Protein AF-A0A7C4V1D5-F1 (afdb_monomer)

Foldseek 3Di:
DFDWAFLVRLCVLLVHDSVQVVCCEPPNRDFDWDDDPNGTTGGPVRRLVVCVVVQAQPFDQDPVVRDTDRSGHPVSSVVVVVVD

Structure (mmCIF, N/CA/C/O backbone):
data_AF-A0A7C4V1D5-F1
#
_entry.id   AF-A0A7C4V1D5-F1
#
loop_
_atom_site.group_PDB
_atom_site.id
_atom_site.type_symbol
_atom_site.label_atom_id
_atom_site.label_alt_id
_atom_site.label_comp_id
_atom_site.label_asym_id
_atom_site.label_entity_id
_atom_site.label_seq_id
_atom_site.pdbx_PDB_ins_code
_atom_site.Cartn_x
_atom_site.Cartn_y
_atom_site.Cartn_z
_atom_site.occupancy
_atom_site.B_iso_or_equiv
_atom_site.auth_seq_id
_atom_site.auth_comp_id
_atom_site.auth_asym_id
_atom_site.auth_atom_id
_atom_site.pdbx_PDB_model_num
ATOM 1 N N . MET A 1 1 ? -18.324 -4.784 0.081 1.00 47.75 1 MET A N 1
ATOM 2 C CA . MET A 1 1 ? -17.847 -4.278 1.386 1.00 47.75 1 MET A CA 1
ATOM 3 C C . MET A 1 1 ? -16.379 -3.965 1.215 1.00 47.75 1 MET A C 1
ATOM 5 O O . MET A 1 1 ? -15.671 -4.855 0.758 1.00 47.75 1 MET A O 1
ATOM 9 N N . SER A 1 2 ? -15.932 -2.741 1.490 1.00 61.34 2 SER A N 1
ATOM 10 C CA . SER A 1 2 ? -14.500 -2.468 1.465 1.00 61.34 2 SER A CA 1
ATOM 11 C C . SER A 1 2 ? -13.844 -3.061 2.710 1.00 61.34 2 SER A C 1
ATOM 13 O O . SER A 1 2 ? -14.362 -2.970 3.826 1.00 61.34 2 SER A O 1
ATOM 15 N N . ARG A 1 3 ? -12.743 -3.782 2.500 1.00 75.94 3 ARG A N 1
ATOM 16 C CA . ARG A 1 3 ? -12.003 -4.451 3.567 1.00 75.94 3 ARG A CA 1
ATOM 17 C C . ARG A 1 3 ? -10.939 -3.484 4.067 1.00 75.94 3 ARG A C 1
ATOM 19 O O . ARG A 1 3 ? -10.034 -3.131 3.318 1.00 75.94 3 ARG A O 1
ATOM 26 N N . LEU A 1 4 ? -11.055 -3.071 5.327 1.00 87.69 4 LEU A N 1
ATOM 27 C CA . LEU A 1 4 ? -10.017 -2.294 5.998 1.00 87.69 4 LEU A CA 1
ATOM 28 C C . LEU A 1 4 ? -8.858 -3.217 6.370 1.00 87.69 4 LEU A C 1
ATOM 30 O O . LEU A 1 4 ? -9.032 -4.157 7.145 1.00 87.69 4 LEU A O 1
ATOM 34 N N . LEU A 1 5 ? -7.685 -2.929 5.820 1.00 90.12 5 LEU A N 1
ATOM 35 C CA . LEU A 1 5 ? -6.458 -3.691 6.008 1.00 90.12 5 LEU A CA 1
ATOM 36 C C . LEU A 1 5 ? -5.504 -2.942 6.927 1.00 90.12 5 LEU A C 1
ATOM 38 O O . LEU A 1 5 ? -5.399 -1.718 6.866 1.00 90.12 5 LEU A O 1
ATOM 42 N N . ASN A 1 6 ? -4.769 -3.663 7.764 1.00 92.25 6 ASN A N 1
ATOM 43 C CA . ASN A 1 6 ? -3.618 -3.085 8.448 1.00 92.25 6 ASN A CA 1
ATOM 44 C C . ASN A 1 6 ? -2.406 -2.975 7.499 1.00 92.25 6 ASN A C 1
ATOM 46 O O . ASN A 1 6 ? -2.420 -3.486 6.381 1.00 92.25 6 ASN A O 1
ATOM 50 N N . ALA A 1 7 ? -1.341 -2.300 7.940 1.00 89.31 7 ALA A N 1
ATOM 51 C CA . ALA A 1 7 ? -0.162 -2.069 7.101 1.00 89.31 7 ALA A CA 1
ATOM 52 C C . ALA A 1 7 ? 0.515 -3.364 6.615 1.00 89.31 7 ALA A C 1
ATOM 54 O O . ALA A 1 7 ? 0.978 -3.390 5.481 1.00 89.31 7 ALA A O 1
ATOM 55 N N . ASN A 1 8 ? 0.555 -4.421 7.436 1.00 90.31 8 ASN A N 1
ATOM 56 C CA . ASN A 1 8 ? 1.150 -5.703 7.042 1.00 90.31 8 ASN A CA 1
ATOM 57 C C . ASN A 1 8 ? 0.277 -6.416 6.006 1.00 90.31 8 ASN A C 1
ATOM 59 O O . ASN A 1 8 ? 0.791 -6.866 4.993 1.00 90.31 8 ASN A O 1
ATOM 63 N N . GLU A 1 9 ? -1.043 -6.447 6.213 1.00 91.44 9 GLU A N 1
ATOM 64 C CA . GLU A 1 9 ? -1.972 -7.041 5.240 1.00 91.44 9 GLU A CA 1
ATOM 65 C C . GLU A 1 9 ? -1.893 -6.328 3.883 1.00 91.44 9 GLU A C 1
ATOM 67 O O . GLU A 1 9 ? -1.870 -6.970 2.835 1.00 91.44 9 GLU A O 1
ATOM 72 N N . LEU A 1 10 ? -1.816 -4.992 3.888 1.00 88.50 10 LEU A N 1
ATOM 73 C CA . LEU A 1 10 ? -1.655 -4.226 2.656 1.00 88.50 10 LEU A CA 1
ATOM 74 C C . LEU A 1 10 ? -0.300 -4.512 1.992 1.00 88.50 10 LEU A C 1
ATOM 76 O O . LEU A 1 10 ? -0.242 -4.697 0.780 1.00 88.50 10 LEU A O 1
ATOM 80 N N . ALA A 1 11 ? 0.776 -4.577 2.777 1.00 88.00 11 ALA A N 1
ATOM 81 C CA . ALA A 1 11 ? 2.116 -4.898 2.295 1.00 88.00 11 ALA A CA 1
ATOM 82 C C . ALA A 1 11 ? 2.172 -6.281 1.623 1.00 88.00 11 ALA A C 1
ATOM 84 O O . ALA A 1 11 ? 2.729 -6.410 0.535 1.00 88.00 11 ALA A O 1
ATOM 85 N N . GLU A 1 12 ? 1.530 -7.292 2.215 1.00 88.94 12 GLU A N 1
ATOM 86 C CA . GLU A 1 12 ? 1.435 -8.644 1.653 1.00 88.94 12 GLU A CA 1
ATOM 87 C C . GLU A 1 12 ? 0.678 -8.664 0.319 1.00 88.94 12 GLU A C 1
ATOM 89 O O . GLU A 1 12 ? 1.184 -9.204 -0.668 1.00 88.94 12 GLU A O 1
ATOM 94 N N . ILE A 1 13 ? -0.492 -8.017 0.248 1.00 86.44 13 ILE A N 1
ATOM 95 C CA . ILE A 1 13 ? -1.298 -7.938 -0.984 1.00 86.44 13 ILE A CA 1
ATOM 96 C C . ILE A 1 13 ? -0.536 -7.214 -2.096 1.00 86.44 13 ILE A C 1
ATOM 98 O O . ILE A 1 13 ? -0.533 -7.642 -3.253 1.00 86.44 13 ILE A O 1
ATOM 102 N N . LEU A 1 14 ? 0.143 -6.124 -1.744 1.00 80.19 14 LEU A N 1
ATOM 103 C CA . LEU A 1 14 ? 0.966 -5.359 -2.672 1.00 80.19 14 LEU A CA 1
ATOM 104 C C . LEU A 1 14 ? 2.335 -6.011 -2.923 1.00 80.19 14 LEU A C 1
ATOM 106 O O . LEU A 1 14 ? 3.057 -5.570 -3.811 1.00 80.19 14 LEU A O 1
ATOM 110 N N . SER A 1 15 ? 2.668 -7.103 -2.228 1.00 82.62 15 SER A N 1
ATOM 111 C CA . SER A 1 15 ? 3.956 -7.812 -2.284 1.00 82.62 15 SER A CA 1
ATOM 112 C C . SER A 1 15 ? 5.164 -6.888 -2.097 1.00 82.62 15 SER A C 1
ATOM 114 O O . SER A 1 15 ? 6.152 -6.979 -2.827 1.00 82.62 15 SER A O 1
ATOM 116 N N . VAL A 1 16 ? 5.078 -5.984 -1.123 1.00 79.81 16 VAL A N 1
ATOM 117 C CA . VAL A 1 16 ? 6.134 -5.022 -0.794 1.00 79.81 16 VAL A CA 1
ATOM 118 C C . VAL A 1 16 ? 6.490 -5.056 0.687 1.00 79.81 16 VAL A C 1
ATOM 120 O O . VAL A 1 16 ? 5.679 -5.485 1.502 1.00 79.81 16 VAL A O 1
ATOM 123 N N . PRO A 1 17 ? 7.687 -4.584 1.067 1.00 82.75 17 PRO A N 1
ATOM 124 C CA . PRO A 1 17 ? 8.027 -4.343 2.464 1.00 82.75 17 PRO A CA 1
ATOM 125 C C . PRO A 1 17 ? 7.043 -3.381 3.150 1.00 82.75 17 PRO A C 1
ATOM 127 O O . PRO A 1 17 ? 6.589 -2.399 2.557 1.00 82.75 17 PRO A O 1
ATOM 130 N N . VAL A 1 18 ? 6.730 -3.624 4.424 1.00 86.81 18 VAL A N 1
ATOM 131 C CA . VAL A 1 18 ? 5.782 -2.796 5.196 1.00 86.81 18 VAL A CA 1
ATOM 132 C C . VAL A 1 18 ? 6.269 -1.353 5.372 1.00 86.81 18 VAL A C 1
ATOM 134 O O . VAL A 1 18 ? 5.470 -0.422 5.488 1.00 86.81 18 VAL A O 1
ATOM 137 N N . GLU A 1 19 ? 7.581 -1.132 5.334 1.00 84.69 19 GLU A N 1
ATOM 138 C CA . GLU A 1 19 ? 8.196 0.193 5.396 1.00 84.69 19 GLU A CA 1
ATOM 139 C C . GLU A 1 19 ? 7.798 1.050 4.193 1.00 84.69 19 GLU A C 1
ATOM 141 O O . GLU A 1 19 ? 7.610 2.258 4.339 1.00 84.69 19 GLU A O 1
ATOM 146 N N . ILE A 1 20 ? 7.601 0.424 3.028 1.00 82.00 20 ILE A N 1
ATOM 147 C CA . ILE A 1 20 ? 7.146 1.104 1.813 1.00 82.00 20 ILE A CA 1
ATOM 148 C C . ILE A 1 20 ? 5.721 1.617 2.002 1.00 82.00 20 ILE A C 1
ATOM 150 O O . ILE A 1 20 ? 5.426 2.754 1.639 1.00 82.00 20 ILE A O 1
ATOM 154 N N . ILE A 1 21 ? 4.850 0.841 2.655 1.00 85.62 21 ILE A N 1
ATOM 155 C CA . ILE A 1 21 ? 3.497 1.305 2.987 1.00 85.62 21 ILE A CA 1
ATOM 156 C C . ILE A 1 21 ? 3.564 2.578 3.833 1.00 85.62 21 ILE A C 1
ATOM 158 O O . ILE A 1 21 ? 2.821 3.522 3.575 1.00 85.62 21 ILE A O 1
ATOM 162 N N . ALA A 1 22 ? 4.487 2.663 4.795 1.00 83.38 22 ALA A N 1
ATOM 163 C CA . ALA A 1 22 ? 4.653 3.860 5.617 1.00 83.38 22 ALA A CA 1
ATOM 164 C C . ALA A 1 22 ? 5.14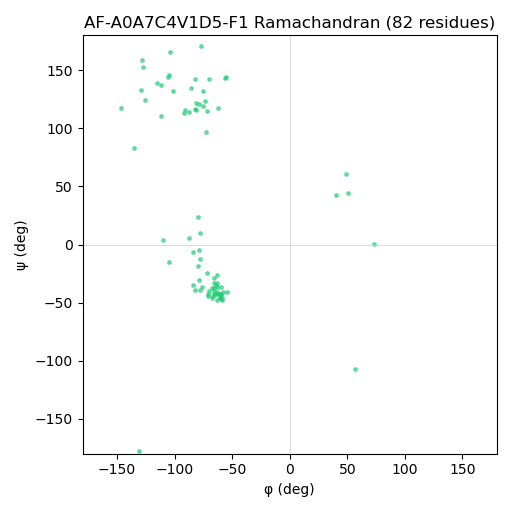4 5.091 4.832 1.00 83.38 22 ALA A C 1
ATOM 166 O O . ALA A 1 22 ? 4.828 6.215 5.228 1.00 83.38 22 ALA A O 1
ATOM 167 N N . GLU A 1 23 ? 5.898 4.903 3.746 1.00 81.75 23 GLU A N 1
ATOM 168 C CA . GLU A 1 23 ? 6.315 5.985 2.841 1.00 81.75 23 GLU A CA 1
ATOM 169 C C . GLU A 1 23 ? 5.185 6.438 1.923 1.00 81.75 23 GLU A C 1
ATOM 171 O O . GLU A 1 23 ? 5.030 7.634 1.686 1.00 81.75 23 GLU A O 1
ATOM 176 N N . LEU A 1 24 ? 4.361 5.493 1.473 1.00 81.06 24 LEU A N 1
ATOM 177 C CA . LEU A 1 24 ? 3.204 5.763 0.630 1.00 81.06 24 LEU A CA 1
ATOM 178 C C . LEU A 1 24 ? 2.010 6.314 1.417 1.00 81.06 24 LEU A C 1
ATOM 180 O O . LEU A 1 24 ? 1.087 6.828 0.806 1.00 81.06 24 LEU A O 1
ATOM 184 N N . THR A 1 25 ? 2.020 6.254 2.749 1.00 87.06 25 THR A N 1
ATOM 185 C CA . THR A 1 25 ? 0.923 6.732 3.606 1.00 87.06 25 THR A CA 1
ATOM 186 C C . THR A 1 25 ? 0.977 8.242 3.849 1.00 87.06 25 THR A C 1
ATOM 188 O O . THR A 1 25 ? 2.043 8.810 4.110 1.00 87.06 25 THR A O 1
ATOM 191 N N . GLU A 1 26 ? -0.185 8.896 3.883 1.00 75.25 26 GLU A N 1
ATOM 192 C CA . GLU A 1 26 ? -0.294 10.313 4.240 1.00 75.25 26 GLU A CA 1
ATOM 193 C C . GLU A 1 26 ? 0.329 10.662 5.615 1.00 75.25 26 GLU A C 1
ATOM 195 O O . GLU A 1 26 ? 0.235 9.895 6.588 1.00 75.25 26 GLU A O 1
ATOM 200 N N . PRO A 1 27 ? 0.947 11.855 5.746 1.00 73.88 27 PRO A N 1
ATOM 201 C CA . PRO A 1 27 ? 1.041 12.929 4.744 1.00 73.88 27 PRO A CA 1
ATOM 202 C C . PRO A 1 27 ? 2.237 12.794 3.781 1.00 73.88 27 PRO A C 1
ATOM 204 O O . PRO A 1 27 ? 2.524 13.722 3.035 1.00 73.88 27 PRO A O 1
ATOM 207 N N . ARG A 1 28 ? 2.998 11.693 3.845 1.00 73.81 28 ARG A N 1
ATOM 208 C CA . ARG A 1 28 ? 4.238 11.529 3.063 1.00 73.81 28 ARG A CA 1
ATOM 209 C C . ARG A 1 28 ? 3.983 11.028 1.650 1.00 73.81 28 ARG A C 1
ATOM 211 O O . ARG A 1 28 ? 4.698 11.426 0.737 1.00 73.81 28 ARG A O 1
ATOM 218 N N . GLY A 1 29 ? 2.982 10.173 1.497 1.00 78.19 29 GLY A N 1
ATOM 219 C CA . GLY A 1 29 ? 2.583 9.622 0.216 1.00 78.19 29 GLY A CA 1
ATOM 220 C C . GLY A 1 29 ? 1.078 9.725 -0.018 1.00 78.19 29 GLY A C 1
ATOM 221 O O . GLY A 1 29 ? 0.357 10.285 0.809 1.00 78.19 29 GLY A O 1
ATOM 222 N N . PRO A 1 30 ? 0.614 9.201 -1.160 1.00 82.81 30 PRO A N 1
ATOM 223 C CA . PRO A 1 30 ? -0.746 9.405 -1.645 1.00 82.81 30 PRO A CA 1
ATOM 224 C C . PRO A 1 30 ? -1.782 8.442 -1.047 1.00 82.81 30 PRO A C 1
ATOM 226 O O . PRO A 1 30 ? -2.962 8.577 -1.347 1.00 82.81 30 PRO A O 1
ATOM 229 N N . PHE A 1 31 ? -1.384 7.440 -0.255 1.00 86.19 31 PHE A N 1
ATOM 230 C CA . PHE A 1 31 ? -2.316 6.459 0.297 1.00 86.19 31 PHE A CA 1
ATOM 231 C C . PHE A 1 31 ? -3.072 7.020 1.509 1.00 86.19 31 PHE A C 1
ATOM 233 O O . PHE A 1 31 ? -2.444 7.354 2.527 1.00 86.19 31 PHE A O 1
ATOM 240 N N . PRO A 1 32 ? -4.414 7.058 1.437 1.00 85.44 32 PRO A N 1
ATOM 241 C CA . PRO A 1 32 ? -5.261 7.518 2.516 1.00 85.44 32 PRO A CA 1
ATOM 242 C C . PRO A 1 32 ? -5.226 6.503 3.649 1.00 85.44 32 PRO A C 1
ATOM 244 O O . PRO A 1 32 ? -5.175 5.288 3.444 1.00 85.44 32 PRO A O 1
ATOM 247 N N . VAL A 1 33 ? -5.246 7.021 4.873 1.00 89.19 33 VAL A N 1
ATOM 248 C CA . VAL A 1 33 ? -5.186 6.207 6.081 1.00 89.19 33 VAL A CA 1
ATOM 249 C C . VAL A 1 33 ? -6.347 6.521 7.004 1.00 89.19 33 VAL A C 1
ATOM 251 O O . VAL A 1 33 ? -6.525 7.642 7.478 1.00 89.19 33 VAL A O 1
ATOM 254 N N . VAL A 1 34 ? -7.094 5.481 7.352 1.00 88.81 34 VAL A N 1
ATOM 255 C CA . VAL A 1 34 ? -8.143 5.541 8.362 1.00 88.81 34 VAL A CA 1
ATOM 256 C C . VAL A 1 34 ? -7.511 5.263 9.722 1.00 88.81 34 VAL A C 1
ATOM 258 O O . VAL A 1 34 ? -7.006 4.173 10.000 1.00 88.81 34 VAL A O 1
ATOM 261 N N . LYS A 1 35 ? -7.509 6.268 10.600 1.00 87.94 35 LYS A N 1
ATOM 262 C CA . LYS A 1 35 ? -6.996 6.130 11.968 1.00 87.94 35 LYS A CA 1
ATOM 263 C C . LYS A 1 35 ? -8.133 5.737 12.901 1.00 87.94 35 LYS A C 1
ATOM 265 O O . LYS A 1 35 ? -9.020 6.538 13.174 1.00 87.94 35 LYS A O 1
ATOM 270 N N . VAL A 1 36 ? -8.073 4.525 13.448 1.00 85.44 36 VAL A N 1
ATOM 271 C CA . VAL A 1 36 ? -9.005 4.068 14.488 1.00 85.44 36 VAL A CA 1
ATOM 272 C C . VAL A 1 36 ? -8.228 3.918 15.791 1.00 85.44 36 VAL A C 1
ATOM 274 O O . VAL A 1 36 ? -7.372 3.039 15.937 1.00 85.44 36 VAL A O 1
ATOM 277 N N . LYS A 1 37 ? -8.512 4.800 16.757 1.00 86.88 37 LYS A N 1
ATOM 278 C CA . LYS A 1 37 ? -7.737 4.952 18.002 1.00 86.88 37 LYS A CA 1
ATOM 279 C C . LYS A 1 37 ? -6.254 5.238 17.702 1.00 86.88 37 LYS A C 1
ATOM 281 O O . LYS A 1 37 ? -5.913 6.330 17.267 1.00 86.88 37 LYS A O 1
ATOM 286 N N . LYS A 1 38 ? -5.375 4.254 17.932 1.00 85.56 38 LYS A N 1
ATOM 287 C CA . LYS A 1 38 ? -3.921 4.318 17.688 1.00 85.56 38 LYS A CA 1
ATOM 288 C C . LYS A 1 38 ? -3.466 3.439 16.513 1.00 85.56 38 LYS A C 1
ATOM 290 O O . LYS A 1 38 ? -2.268 3.322 16.277 1.00 85.56 38 LYS A O 1
ATOM 295 N N . LYS A 1 39 ? -4.396 2.791 15.802 1.00 85.31 39 LYS A N 1
ATOM 296 C CA . LYS A 1 39 ? -4.095 1.892 14.680 1.00 85.31 39 LYS A CA 1
ATOM 297 C C . LYS A 1 39 ? -4.414 2.567 13.347 1.00 85.31 39 LYS A C 1
ATOM 299 O O . LYS A 1 39 ? -5.353 3.357 13.256 1.00 85.31 39 LYS A O 1
ATOM 304 N N . LYS A 1 40 ? -3.608 2.251 12.334 1.00 88.88 40 LYS A N 1
ATOM 305 C CA . LYS A 1 40 ? -3.759 2.709 10.951 1.00 88.88 40 LYS A CA 1
ATOM 306 C C . LYS A 1 40 ? -4.370 1.590 10.117 1.00 88.88 40 LYS A C 1
ATOM 308 O O . LYS A 1 40 ? -3.886 0.461 10.189 1.00 88.88 40 LYS A O 1
ATOM 313 N N . PHE A 1 41 ? -5.391 1.931 9.347 1.00 91.50 41 PHE A N 1
ATOM 314 C CA . PHE A 1 41 ? -6.067 1.038 8.423 1.00 91.50 41 PHE A CA 1
ATOM 315 C C . PHE A 1 41 ? -6.129 1.667 7.036 1.00 91.50 41 PHE A C 1
ATOM 317 O O . PHE A 1 41 ? -6.136 2.891 6.910 1.00 91.50 41 PHE A O 1
ATOM 324 N N . TYR A 1 42 ? -6.192 0.822 6.019 1.00 90.88 42 TYR A N 1
ATOM 325 C CA . TYR A 1 42 ? -6.201 1.206 4.618 1.00 90.88 42 TYR A CA 1
ATOM 326 C C . TYR A 1 42 ? -7.368 0.519 3.928 1.00 90.88 42 TYR A C 1
ATOM 328 O O . TYR A 1 42 ? -7.578 -0.681 4.113 1.00 90.88 42 TYR A O 1
ATOM 336 N N . ASP A 1 43 ? -8.126 1.277 3.149 1.00 90.12 43 ASP A N 1
ATOM 337 C CA . ASP A 1 43 ? -9.141 0.713 2.270 1.00 90.12 43 ASP A CA 1
ATOM 338 C C . ASP A 1 43 ? -8.461 0.242 0.980 1.00 90.12 43 ASP A C 1
ATOM 340 O O . ASP A 1 43 ? -7.872 1.043 0.252 1.00 90.12 43 ASP A O 1
ATOM 344 N N . LEU A 1 44 ? -8.502 -1.066 0.712 1.00 86.81 44 LEU A N 1
ATOM 345 C CA . LEU A 1 44 ? -7.857 -1.639 -0.468 1.00 86.81 44 LEU A CA 1
ATOM 346 C C . LEU A 1 44 ? -8.407 -1.052 -1.775 1.00 86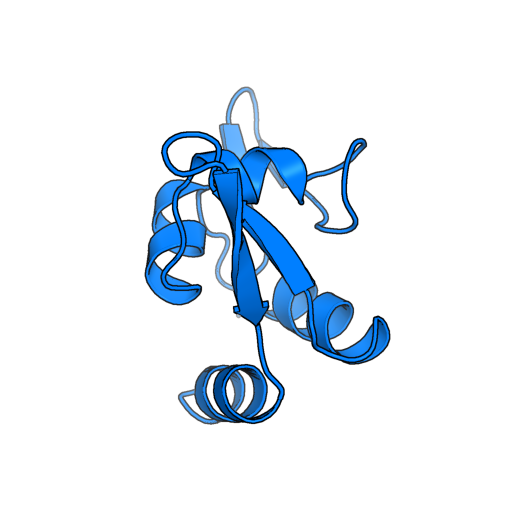.81 44 LEU A C 1
ATOM 34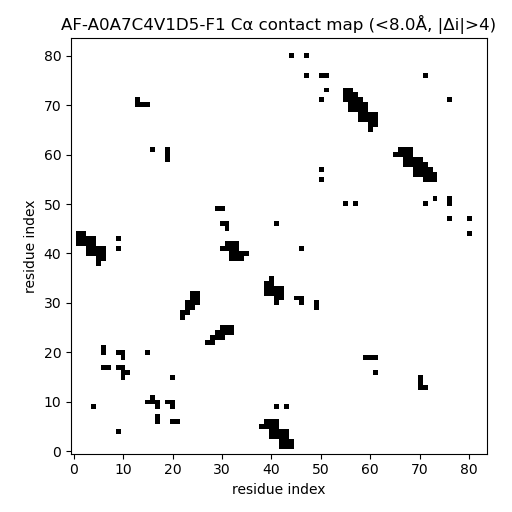8 O O . LEU A 1 44 ? -7.626 -0.754 -2.676 1.00 86.81 44 LEU A O 1
ATOM 352 N N . ASP A 1 45 ? -9.727 -0.873 -1.878 1.00 86.88 45 ASP A N 1
ATOM 353 C CA . ASP A 1 45 ? -10.357 -0.372 -3.104 1.00 86.88 45 ASP A CA 1
ATOM 354 C C . ASP A 1 45 ? -9.920 1.085 -3.354 1.00 86.88 45 ASP A C 1
ATOM 356 O O . ASP A 1 45 ? -9.637 1.474 -4.490 1.00 86.88 45 ASP A O 1
ATOM 360 N N . GLU A 1 46 ? -9.782 1.883 -2.290 1.00 87.00 46 GLU A N 1
ATOM 361 C CA . GLU A 1 46 ? -9.310 3.266 -2.387 1.00 87.00 46 GLU A CA 1
ATOM 362 C C . GLU A 1 46 ? -7.818 3.357 -2.740 1.00 87.00 46 GLU A C 1
ATOM 364 O O . GLU A 1 46 ? -7.438 4.137 -3.617 1.00 87.00 46 GLU A O 1
ATOM 369 N N . VAL A 1 47 ? -6.978 2.518 -2.126 1.00 85.81 47 VAL A N 1
ATOM 370 C CA . VAL A 1 47 ? -5.544 2.424 -2.445 1.00 85.81 47 VAL A CA 1
ATOM 371 C C . VAL A 1 47 ? -5.336 2.053 -3.916 1.00 85.81 47 VAL A C 1
ATOM 373 O O . VAL A 1 47 ? -4.546 2.696 -4.608 1.00 85.81 47 VAL A O 1
ATOM 376 N N . LEU A 1 48 ? -6.073 1.060 -4.426 1.00 83.12 48 LEU A N 1
ATOM 377 C CA . LEU A 1 48 ? -5.989 0.642 -5.829 1.00 83.12 48 LEU A CA 1
ATOM 378 C C . LEU A 1 48 ? -6.514 1.719 -6.790 1.00 83.12 48 LEU A C 1
ATOM 380 O O . LEU A 1 48 ? -5.930 1.920 -7.858 1.00 83.12 48 LEU A O 1
ATOM 384 N N . ARG A 1 49 ? -7.579 2.444 -6.415 1.00 85.00 49 ARG A N 1
ATOM 385 C CA . ARG A 1 49 ? -8.084 3.592 -7.187 1.00 85.00 49 ARG A CA 1
ATOM 386 C C . ARG A 1 49 ? -7.009 4.667 -7.337 1.00 85.00 49 ARG A C 1
ATOM 388 O O 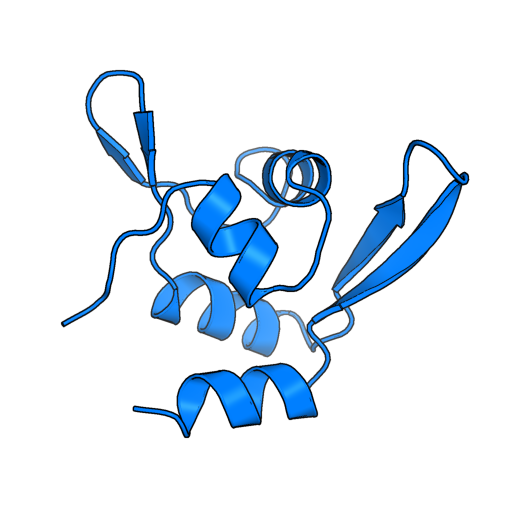. ARG A 1 49 ? -6.758 5.120 -8.450 1.00 85.00 49 ARG A O 1
ATOM 395 N N . ILE A 1 50 ? -6.345 5.032 -6.243 1.00 81.69 50 ILE A N 1
ATOM 396 C CA . ILE A 1 50 ? -5.289 6.052 -6.244 1.00 81.69 50 ILE A CA 1
ATOM 397 C C . ILE A 1 50 ? -4.078 5.575 -7.039 1.00 81.69 50 ILE A C 1
ATOM 399 O O . ILE A 1 50 ? -3.571 6.314 -7.879 1.00 81.69 50 ILE A O 1
ATOM 403 N N . ALA A 1 51 ? -3.654 4.324 -6.858 1.00 77.69 51 ALA A N 1
ATOM 404 C CA . ALA A 1 51 ? -2.576 3.752 -7.658 1.00 77.69 51 ALA A CA 1
ATOM 405 C C . ALA A 1 51 ? -2.858 3.864 -9.166 1.00 77.69 51 ALA A C 1
ATOM 407 O O . ALA A 1 51 ? -1.968 4.224 -9.937 1.00 77.69 51 ALA A O 1
ATOM 408 N N . ARG A 1 52 ? -4.113 3.630 -9.577 1.00 74.88 52 ARG A N 1
ATOM 409 C CA . ARG A 1 52 ? -4.568 3.793 -10.962 1.00 74.88 52 ARG A CA 1
ATOM 410 C C . ARG A 1 52 ? -4.566 5.251 -11.429 1.00 74.88 52 ARG A C 1
ATOM 412 O O . ARG A 1 52 ? -4.090 5.525 -12.529 1.00 74.88 52 ARG A O 1
ATOM 419 N N . GLU A 1 53 ? -5.090 6.174 -10.624 1.00 74.88 53 GLU A N 1
ATOM 420 C CA . GLU A 1 53 ? -5.169 7.606 -10.960 1.00 74.88 53 GLU A CA 1
ATOM 421 C C . GLU A 1 53 ? -3.789 8.251 -11.116 1.00 74.88 53 GLU A C 1
ATOM 423 O O . GLU A 1 53 ? -3.587 9.061 -12.018 1.00 74.88 53 GLU A O 1
ATOM 428 N N . TYR A 1 54 ? -2.808 7.821 -10.321 1.00 66.94 54 TYR A N 1
ATOM 429 C CA . TYR A 1 54 ? -1.427 8.301 -10.403 1.00 66.94 54 TYR A CA 1
ATOM 430 C C . TYR A 1 54 ? -0.610 7.687 -11.563 1.00 66.94 54 TYR A C 1
ATOM 432 O O . TYR A 1 54 ? 0.596 7.910 -11.626 1.00 66.94 54 TYR A O 1
ATOM 440 N N . ARG A 1 55 ? -1.235 6.944 -12.499 1.00 54.09 55 ARG A N 1
ATOM 441 C CA . ARG A 1 55 ? -0.563 6.232 -13.611 1.00 54.09 55 ARG A CA 1
ATOM 442 C C . ARG A 1 55 ? 0.644 5.393 -13.140 1.00 54.09 55 ARG A C 1
ATOM 444 O O . ARG A 1 55 ? 1.773 5.609 -13.557 1.00 54.09 55 ARG A O 1
ATOM 451 N N . LEU A 1 56 ? 0.357 4.427 -12.264 1.00 51.56 56 LEU A N 1
ATOM 452 C CA . LEU A 1 56 ? 0.841 3.029 -12.261 1.00 51.56 56 LEU A CA 1
ATOM 453 C C . LEU A 1 56 ? 2.301 2.722 -12.630 1.00 51.56 56 LEU A C 1
ATOM 455 O O . LEU A 1 56 ? 2.565 1.716 -13.273 1.00 51.56 56 LEU A O 1
ATOM 459 N N . THR A 1 57 ? 3.252 3.504 -12.138 1.00 57.16 57 THR A N 1
ATOM 460 C CA . THR A 1 57 ? 4.502 2.911 -11.653 1.00 57.16 57 THR A CA 1
ATOM 461 C C . THR A 1 57 ? 4.824 3.571 -10.322 1.00 57.16 57 THR A C 1
ATOM 463 O O . THR A 1 57 ? 5.536 4.577 -10.259 1.00 57.16 57 THR A O 1
ATOM 466 N N . MET A 1 58 ? 4.223 3.076 -9.238 1.00 65.12 58 MET A N 1
ATOM 467 C CA . MET A 1 58 ? 4.665 3.490 -7.908 1.00 65.12 58 MET A CA 1
ATOM 468 C C . MET A 1 58 ? 6.008 2.826 -7.656 1.00 65.12 58 MET A C 1
ATOM 470 O O . MET A 1 58 ? 6.072 1.658 -7.293 1.0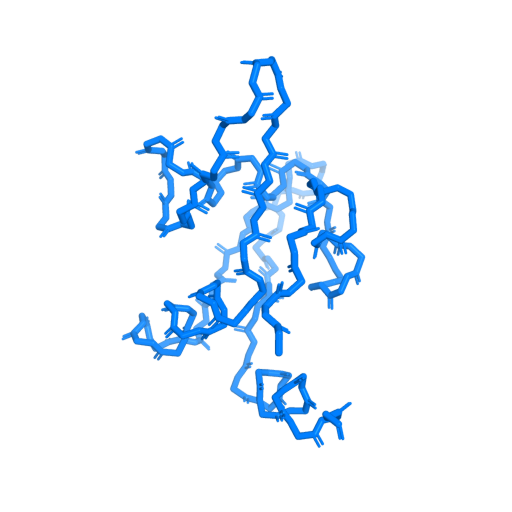0 65.12 58 MET A O 1
ATOM 474 N N . TRP A 1 59 ? 7.086 3.562 -7.900 1.00 66.38 59 TRP A N 1
ATOM 475 C CA . TRP A 1 59 ? 8.419 3.133 -7.520 1.00 66.38 59 TRP A CA 1
ATOM 476 C C . TRP A 1 59 ? 8.615 3.462 -6.049 1.00 66.38 59 TRP A C 1
ATOM 478 O O . TRP A 1 59 ? 8.532 4.622 -5.650 1.00 66.38 59 TRP A O 1
ATOM 488 N N . ALA A 1 60 ? 8.900 2.452 -5.242 1.00 65.44 60 ALA A N 1
ATOM 489 C CA . ALA A 1 60 ? 9.373 2.666 -3.890 1.00 65.44 60 ALA A CA 1
ATOM 490 C C . ALA A 1 60 ? 10.817 2.214 -3.789 1.00 65.44 60 ALA A C 1
ATOM 492 O O . ALA A 1 60 ? 11.216 1.178 -4.325 1.00 65.44 60 ALA A O 1
ATOM 493 N N . LYS A 1 61 ? 11.619 3.024 -3.110 1.00 61.94 61 LYS A N 1
ATOM 494 C CA . LYS A 1 61 ? 13.0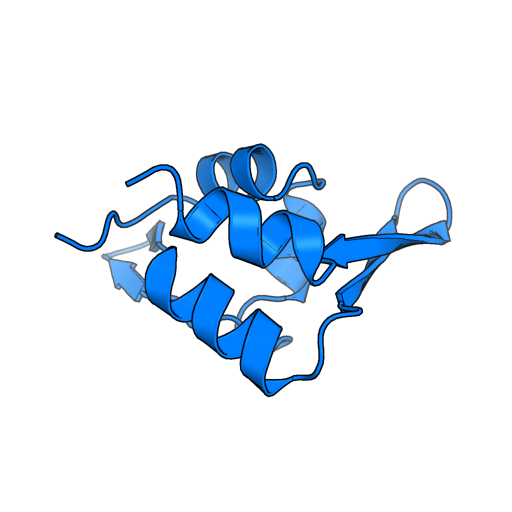18 2.710 -2.890 1.00 61.94 61 LYS A CA 1
ATOM 495 C C . LYS A 1 61 ? 13.113 1.742 -1.722 1.00 61.94 61 LYS A C 1
ATOM 497 O O . LYS A 1 61 ? 12.782 2.085 -0.592 1.00 61.94 61 LYS A O 1
ATOM 502 N N . ASP A 1 62 ? 13.590 0.537 -1.991 1.00 64.94 62 ASP A N 1
ATOM 503 C CA . ASP A 1 62 ? 13.960 -0.400 -0.942 1.00 64.94 62 ASP A CA 1
ATOM 504 C C . ASP A 1 62 ? 15.100 0.226 -0.120 1.00 64.94 62 ASP A C 1
ATOM 506 O O . ASP A 1 62 ? 16.171 0.527 -0.647 1.00 64.94 62 ASP A O 1
ATOM 510 N N . LYS A 1 63 ? 14.868 0.473 1.172 1.00 61.84 63 LYS A N 1
ATOM 511 C CA . LYS A 1 63 ? 15.865 1.091 2.057 1.00 61.84 63 LYS A CA 1
ATOM 512 C C . LYS A 1 63 ? 17.030 0.170 2.401 1.00 61.84 63 LYS A C 1
ATOM 514 O O . LYS A 1 63 ? 18.099 0.678 2.725 1.00 61.84 63 LYS A O 1
ATOM 519 N N . ALA A 1 64 ? 16.839 -1.146 2.340 1.00 65.50 64 ALA A N 1
ATOM 520 C CA . ALA A 1 64 ? 17.891 -2.112 2.626 1.00 65.50 64 ALA A CA 1
ATOM 521 C C . ALA A 1 64 ? 18.854 -2.251 1.442 1.00 65.50 64 ALA A C 1
ATOM 523 O O . ALA A 1 64 ? 20.062 -2.346 1.639 1.00 65.50 64 ALA A O 1
ATOM 524 N N . THR A 1 65 ? 18.329 -2.234 0.213 1.00 67.94 65 THR A N 1
ATOM 525 C CA . THR A 1 65 ? 19.139 -2.441 -1.003 1.00 67.94 65 THR A CA 1
ATOM 526 C C . THR A 1 65 ? 19.420 -1.161 -1.791 1.00 67.94 65 THR A C 1
ATOM 528 O O . THR A 1 65 ? 20.298 -1.141 -2.648 1.00 67.94 65 THR A O 1
ATOM 531 N N . GLY A 1 66 ? 18.693 -0.076 -1.523 1.00 66.94 66 GLY A N 1
ATOM 532 C CA . GLY A 1 66 ? 18.772 1.183 -2.265 1.00 66.94 66 GLY A CA 1
ATOM 533 C C . GLY A 1 66 ? 18.130 1.140 -3.658 1.00 66.94 66 GLY A C 1
ATOM 534 O O . GLY A 1 66 ? 18.157 2.154 -4.359 1.00 66.94 66 GLY A O 1
ATOM 535 N N . VAL A 1 67 ? 17.556 0.002 -4.057 1.00 72.44 67 VAL A N 1
ATOM 536 C CA . VAL A 1 67 ? 16.988 -0.240 -5.388 1.00 72.44 67 VAL A CA 1
ATOM 537 C C . VAL A 1 67 ? 15.541 0.244 -5.441 1.00 72.44 67 VAL A C 1
ATOM 539 O O . VAL A 1 67 ? 14.745 -0.037 -4.546 1.00 72.44 67 VAL A O 1
ATOM 542 N N . TRP A 1 68 ? 15.184 0.956 -6.508 1.00 69.06 68 TRP A N 1
ATOM 543 C CA . TRP A 1 68 ? 13.792 1.294 -6.791 1.00 69.06 68 TRP A CA 1
ATOM 544 C C . TRP A 1 68 ? 13.057 0.051 -7.282 1.00 69.06 68 TRP A C 1
ATOM 546 O O . TRP A 1 68 ? 13.469 -0.572 -8.258 1.00 69.06 68 TRP A O 1
ATOM 556 N N . ARG A 1 69 ? 11.977 -0.315 -6.596 1.00 66.88 69 ARG A N 1
ATOM 557 C CA . ARG A 1 69 ? 11.113 -1.434 -6.962 1.00 66.88 69 ARG A CA 1
ATOM 558 C C . ARG A 1 69 ? 9.735 -0.923 -7.325 1.00 66.88 69 ARG A C 1
ATOM 560 O O . ARG A 1 69 ? 9.197 -0.040 -6.658 1.00 66.88 69 ARG A O 1
ATOM 567 N N . GLU A 1 70 ? 9.176 -1.505 -8.370 1.00 70.31 70 GLU A N 1
ATOM 568 C CA . GLU A 1 70 ? 7.800 -1.271 -8.771 1.00 70.31 70 GLU A CA 1
ATOM 569 C C . GLU A 1 70 ? 6.859 -1.940 -7.757 1.00 70.31 70 GLU A C 1
ATOM 571 O O . GLU A 1 70 ? 6.881 -3.153 -7.557 1.00 70.31 70 GLU A O 1
ATOM 576 N N . VAL A 1 71 ? 6.091 -1.118 -7.044 1.00 69.94 71 VAL A N 1
ATOM 577 C CA . VAL A 1 71 ? 5.145 -1.529 -5.993 1.00 69.94 71 VAL A CA 1
ATOM 578 C C . VAL A 1 71 ? 3.824 -1.978 -6.606 1.00 69.94 71 VAL A C 1
ATOM 580 O O . VAL A 1 71 ? 3.204 -2.933 -6.139 1.00 69.94 71 VAL A O 1
ATOM 583 N N . LEU A 1 72 ? 3.392 -1.269 -7.650 1.00 69.44 72 LEU A N 1
ATOM 584 C CA . LEU A 1 72 ? 2.122 -1.467 -8.333 1.00 69.44 72 LEU A CA 1
ATOM 585 C C . LEU A 1 72 ? 2.274 -1.150 -9.821 1.00 69.44 72 LEU A C 1
A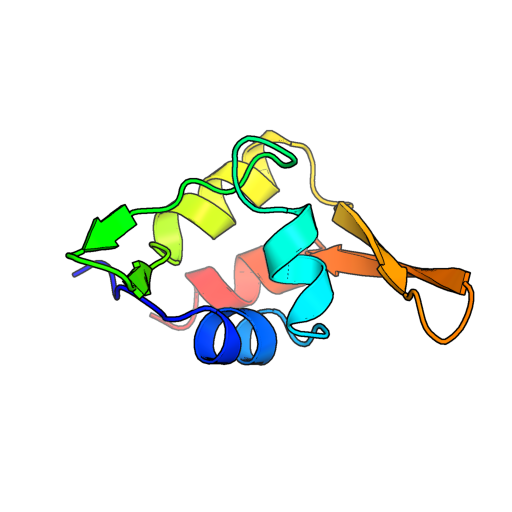TOM 587 O O . LEU A 1 72 ? 2.519 0.006 -10.173 1.00 69.44 72 LEU A O 1
ATOM 591 N N . ASP A 1 73 ? 2.063 -2.170 -10.649 1.00 71.69 73 ASP A N 1
ATOM 592 C CA . ASP A 1 73 ? 1.891 -2.075 -12.097 1.00 71.69 73 ASP A CA 1
ATOM 593 C C . ASP A 1 73 ? 0.406 -2.237 -12.490 1.00 71.69 73 ASP A C 1
ATOM 595 O O . ASP A 1 73 ? -0.447 -2.665 -11.698 1.00 71.69 73 ASP A O 1
ATOM 599 N N . GLU A 1 74 ? 0.075 -1.887 -13.733 1.00 68.50 74 GLU A N 1
ATOM 600 C CA . GLU A 1 74 ? -1.299 -1.924 -14.240 1.00 68.50 74 GLU A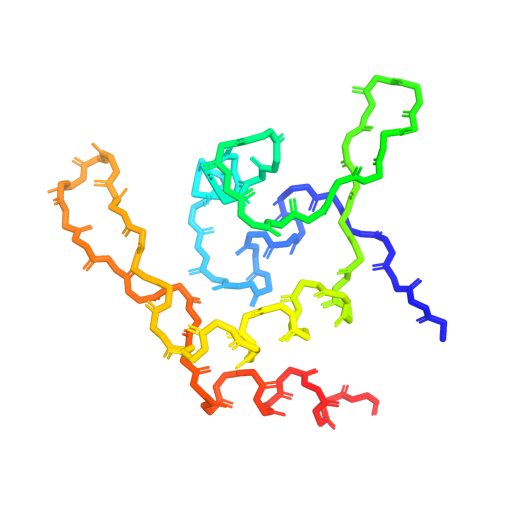 CA 1
ATOM 601 C C . GLU A 1 74 ? -1.918 -3.332 -14.266 1.00 68.50 74 GLU A C 1
ATOM 603 O O . GLU A 1 74 ? -3.113 -3.478 -13.978 1.00 68.50 74 GLU A O 1
ATOM 608 N N . GLU A 1 75 ? -1.149 -4.377 -14.581 1.00 73.38 75 GLU A N 1
ATOM 609 C CA . GLU A 1 75 ? -1.663 -5.749 -14.603 1.00 73.38 75 GLU A CA 1
ATOM 610 C C . GLU A 1 75 ? -1.973 -6.250 -13.194 1.00 73.38 75 GLU A C 1
ATOM 612 O O . GLU A 1 75 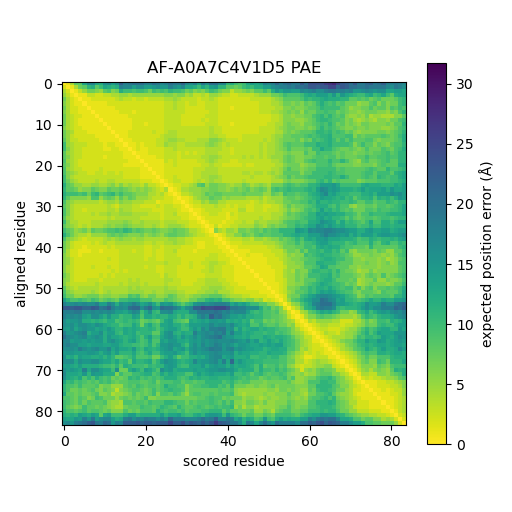? -3.008 -6.890 -12.978 1.00 73.38 75 GLU A O 1
ATOM 617 N N . LYS A 1 76 ? -1.120 -5.929 -12.217 1.00 75.19 76 LYS A N 1
ATOM 618 C CA . LYS A 1 76 ? -1.340 -6.288 -10.813 1.00 75.19 76 LYS A CA 1
ATOM 619 C C . LYS A 1 76 ? -2.579 -5.610 -10.244 1.00 75.19 76 LYS A C 1
ATOM 621 O O . LYS A 1 76 ? -3.393 -6.277 -9.604 1.00 75.19 76 LYS A O 1
ATOM 626 N N . VAL A 1 77 ? -2.789 -4.326 -10.541 1.00 73.94 77 VAL A N 1
ATOM 627 C CA . VAL A 1 77 ? -4.013 -3.618 -10.130 1.00 73.94 77 VAL A CA 1
ATOM 628 C C . VAL A 1 77 ? -5.260 -4.222 -10.781 1.00 73.94 77 VAL A C 1
ATOM 630 O O . VAL A 1 77 ? -6.266 -4.422 -10.096 1.00 73.94 77 VAL A O 1
ATOM 633 N N . LYS A 1 78 ? -5.201 -4.588 -12.069 1.00 74.88 78 LYS A N 1
ATOM 634 C CA . LYS A 1 78 ? -6.308 -5.289 -12.747 1.00 74.88 78 LYS A CA 1
ATOM 635 C C . LYS A 1 78 ? -6.616 -6.638 -12.093 1.00 74.88 78 LYS A C 1
ATOM 637 O O . LYS A 1 78 ? -7.780 -6.914 -11.818 1.00 74.88 78 LYS A O 1
ATOM 642 N N . LYS A 1 79 ? -5.599 -7.455 -11.795 1.00 80.12 79 LYS A N 1
ATOM 643 C CA . LYS A 1 79 ? -5.773 -8.761 -11.130 1.00 80.12 79 LYS A CA 1
ATOM 644 C C . LYS A 1 79 ? -6.413 -8.628 -9.748 1.00 80.12 79 LYS A C 1
ATOM 646 O O . LYS A 1 79 ? -7.354 -9.357 -9.450 1.00 80.12 79 LYS A O 1
ATOM 651 N N . LEU A 1 80 ? -5.945 -7.683 -8.930 1.00 76.31 80 LEU A N 1
ATOM 652 C CA . LEU A 1 80 ? -6.466 -7.473 -7.575 1.00 76.31 80 LEU A CA 1
ATOM 653 C C . LEU A 1 80 ? -7.926 -6.999 -7.565 1.00 76.31 80 LEU A C 1
ATOM 655 O O . LEU A 1 80 ? -8.678 -7.386 -6.677 1.00 76.31 80 LEU A O 1
ATOM 659 N N . MET A 1 81 ? -8.352 -6.218 -8.563 1.00 72.00 81 MET A N 1
ATOM 660 C CA . MET A 1 81 ? -9.754 -5.802 -8.687 1.00 72.00 81 MET A CA 1
ATOM 661 C C . MET A 1 81 ? -10.677 -6.883 -9.270 1.00 72.00 81 MET A C 1
ATOM 663 O O . MET A 1 81 ? -11.859 -6.910 -8.930 1.00 72.00 81 MET A O 1
ATOM 667 N N . LEU A 1 82 ? -10.165 -7.756 -10.145 1.00 73.06 82 LEU A N 1
ATOM 668 C CA . LEU A 1 82 ? -10.939 -8.835 -10.776 1.00 73.06 82 LEU A CA 1
ATOM 669 C C . LEU A 1 82 ? -11.129 -10.061 -9.875 1.00 73.06 82 LEU A C 1
ATOM 671 O O . LEU A 1 82 ? -12.031 -10.851 -10.124 1.00 73.06 82 LEU A O 1
ATOM 675 N N . SER A 1 83 ? -10.314 -10.221 -8.830 1.00 63.38 83 SER A N 1
ATOM 676 C CA . SER A 1 83 ? -10.384 -11.356 -7.899 1.00 63.38 83 SER A CA 1
ATOM 677 C C . SER A 1 83 ? -11.492 -11.228 -6.829 1.00 63.38 83 SER A C 1
ATOM 679 O O . SER A 1 83 ? -11.350 -11.813 -5.753 1.00 63.38 83 SER A O 1
ATOM 681 N N . LYS A 1 84 ? -12.548 -10.441 -7.101 1.00 53.03 84 LYS A N 1
ATOM 682 C CA . LYS A 1 84 ? -13.703 -10.206 -6.211 1.00 53.03 84 LYS A CA 1
ATOM 683 C C . LYS A 1 84 ? -14.640 -11.406 -6.114 1.00 53.03 84 LYS A C 1
ATOM 685 O O . LYS A 1 84 ? -14.873 -12.063 -7.150 1.00 53.03 84 LYS A O 1
#

Solvent-accessible surface area (backbone atoms only — not comparable to full-atom values): 4974 Å² total; per-residue (Å²): 133,83,57,74,29,42,58,61,59,46,14,59,77,48,71,46,62,49,69,52,49,63,50,36,25,62,94,73,28,87,32,71,67,50,72,58,92,94,46,62,28,30,46,55,67,57,43,52,50,48,45,56,74,71,64,41,62,47,66,41,66,40,83,90,79,69,46,76,40,79,50,40,45,64,66,58,52,50,52,67,67,68,73,114

Nearest PDB structures (foldseek):
  6ama-assembly1_B  TM=7.527E-01  e=1.536E-01  Streptomyces venezuelae
  5i44-assembly1_D  TM=7.646E-01  e=4.417E-01  Bacillus subtilis subsp. subtilis str. 168
  5i44-assembly4_F-2  TM=7.197E-01  e=5.041E-01  Bacillus subtilis subsp. subtilis str. 168
  8dgl-assembly1_C  TM=7.985E-01  e=1.113E+00  Mesorhizobium japonicum R7A
  5d90-assembly2_C  TM=5.407E-01  e=5.752E-01  Haemophilus influenzae Rd KW20

Sequence (84 aa):
MSRLLNANELAEILSVPVEIIAELTEPRGPFPVVKVKKKKFYDLDEVLRIAREYRLTMWAKDKATGVWREVLDEEKVKKLMLSK

pLDDT: mean 77.56, std 10.66, range [47.75, 92.25]

Radius of gyration: 12.28 Å; Cα contacts (8 Å, |Δi|>4): 115; chains: 1; bounding box: 37×24×33 Å

Secondary structure (DSSP, 8-state):
---EE-HHHHHHHHTS-HHHHHHHBTTTSSB--EEETTEEEEEHHHHHHHHHHTTS-EEEE-TTT--EEEEE-HHHHHHHHH--

Mean predicted aligned error: 7.48 Å